Protein AF-A0A0F9B4G5-F1 (afdb_monomer)

Structure (mmCIF, N/CA/C/O backbone):
data_AF-A0A0F9B4G5-F1
#
_entry.id   AF-A0A0F9B4G5-F1
#
loop_
_atom_site.group_PDB
_atom_site.id
_atom_site.type_symbol
_atom_site.label_atom_id
_atom_site.label_alt_id
_atom_site.label_comp_id
_atom_site.label_asym_id
_atom_site.label_entity_id
_atom_site.label_seq_id
_atom_site.pdbx_PDB_ins_code
_atom_site.Cartn_x
_atom_site.Cartn_y
_atom_site.Cartn_z
_atom_site.occupancy
_atom_site.B_iso_or_equiv
_atom_site.auth_seq_id
_atom_site.auth_comp_id
_atom_site.auth_asym_id
_atom_site.auth_atom_id
_atom_site.pdbx_PDB_model_num
ATOM 1 N N . MET A 1 1 ? 31.819 -6.401 3.408 1.00 58.47 1 MET A N 1
ATOM 2 C CA . MET A 1 1 ? 30.680 -5.460 3.311 1.00 58.47 1 MET A CA 1
ATOM 3 C C . MET A 1 1 ? 29.428 -6.273 3.014 1.00 58.47 1 MET A C 1
ATOM 5 O O . MET A 1 1 ? 29.484 -7.092 2.106 1.00 58.47 1 MET A O 1
ATOM 9 N N . LYS A 1 2 ? 28.350 -6.141 3.802 1.00 71.06 2 LYS A N 1
ATOM 10 C CA . LYS A 1 2 ? 27.079 -6.827 3.502 1.00 71.06 2 LYS A CA 1
ATOM 11 C C . LYS A 1 2 ? 26.435 -6.139 2.293 1.00 71.06 2 LYS A C 1
ATOM 13 O O . LYS A 1 2 ? 26.382 -4.913 2.269 1.00 71.06 2 LYS A O 1
ATOM 18 N N . GLN A 1 3 ? 26.008 -6.907 1.292 1.00 77.12 3 GLN A N 1
ATOM 19 C CA . GLN A 1 3 ? 25.290 -6.349 0.144 1.00 77.12 3 GLN A CA 1
ATOM 20 C C . GLN A 1 3 ? 23.942 -5.772 0.614 1.00 77.12 3 GLN A C 1
ATOM 22 O O . GLN A 1 3 ? 23.284 -6.408 1.444 1.00 77.12 3 GLN A O 1
ATOM 27 N N . PRO A 1 4 ? 23.533 -4.584 0.134 1.00 83.12 4 PRO A N 1
ATOM 28 C CA . PRO A 1 4 ? 22.226 -4.029 0.461 1.00 83.12 4 PRO A CA 1
ATOM 29 C C . PRO A 1 4 ? 21.125 -4.909 -0.143 1.00 83.12 4 PRO A C 1
ATOM 31 O O . PRO A 1 4 ? 21.226 -5.335 -1.293 1.00 83.12 4 PRO A O 1
ATOM 34 N N . LEU A 1 5 ? 20.072 -5.184 0.631 1.00 91.50 5 LEU A N 1
ATOM 35 C CA . LEU A 1 5 ? 18.886 -5.865 0.114 1.00 91.50 5 LEU A CA 1
ATOM 36 C C . LEU A 1 5 ? 18.146 -4.919 -0.838 1.00 91.50 5 LEU A C 1
ATOM 38 O O . LEU A 1 5 ? 17.900 -3.763 -0.492 1.00 91.50 5 LEU A O 1
ATOM 42 N N . ILE A 1 6 ? 17.785 -5.411 -2.021 1.00 94.94 6 ILE A N 1
ATOM 43 C CA . ILE A 1 6 ? 17.138 -4.618 -3.072 1.00 94.94 6 ILE A CA 1
ATOM 44 C C . ILE A 1 6 ? 15.825 -5.257 -3.526 1.00 94.94 6 ILE A C 1
ATOM 46 O O . ILE A 1 6 ? 15.612 -6.463 -3.410 1.00 94.94 6 ILE A O 1
ATOM 50 N N . CYS A 1 7 ? 14.933 -4.431 -4.062 1.00 95.19 7 CYS A N 1
ATOM 51 C CA . CYS A 1 7 ? 13.668 -4.858 -4.630 1.00 95.19 7 CYS A CA 1
ATOM 52 C C . CYS A 1 7 ? 13.874 -5.576 -5.971 1.00 95.19 7 CYS A C 1
ATOM 54 O O . CYS A 1 7 ? 14.539 -5.063 -6.872 1.00 95.19 7 CYS A O 1
ATOM 56 N N . HIS A 1 8 ? 13.240 -6.736 -6.132 1.00 95.38 8 HIS A N 1
ATOM 57 C CA . HIS A 1 8 ? 13.276 -7.516 -7.374 1.00 95.38 8 HIS A CA 1
ATOM 58 C C . HIS A 1 8 ? 11.945 -7.542 -8.135 1.00 95.38 8 HIS A C 1
ATOM 60 O O . HIS A 1 8 ? 11.845 -8.241 -9.142 1.00 95.38 8 HIS A O 1
ATOM 66 N N . GLN A 1 9 ? 10.944 -6.788 -7.672 1.00 96.00 9 GLN A N 1
ATOM 67 C CA . GLN A 1 9 ? 9.665 -6.646 -8.369 1.00 96.00 9 GLN A CA 1
ATOM 68 C C . GLN A 1 9 ? 9.825 -5.834 -9.668 1.00 96.00 9 GLN A C 1
ATOM 70 O O . GLN A 1 9 ? 10.816 -5.099 -9.803 1.00 96.00 9 GLN A O 1
ATOM 75 N N . PRO A 1 10 ? 8.884 -5.967 -10.623 1.00 97.50 10 PRO A N 1
ATOM 76 C CA . PRO A 1 10 ? 8.802 -5.098 -11.793 1.00 97.50 10 PRO A CA 1
ATOM 77 C C . PRO A 1 10 ? 8.871 -3.621 -11.406 1.00 97.50 10 PRO A C 1
ATOM 79 O O . PRO A 1 10 ? 8.330 -3.224 -10.381 1.00 97.50 10 PRO A O 1
ATOM 82 N N . ASP A 1 11 ? 9.551 -2.804 -12.200 1.00 95.94 11 ASP A N 1
ATOM 83 C CA . ASP A 1 11 ? 9.554 -1.362 -11.994 1.00 95.94 11 ASP A CA 1
ATOM 84 C C . ASP A 1 11 ? 8.136 -0.789 -12.164 1.00 95.94 11 ASP A C 1
ATOM 86 O O . 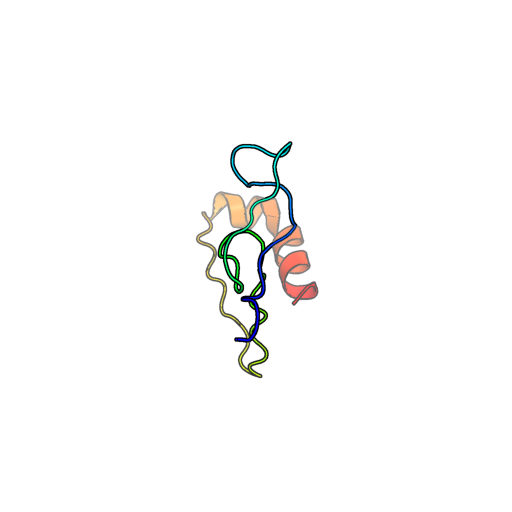ASP A 1 11 ? 7.364 -1.250 -13.011 1.00 95.94 11 ASP A O 1
ATOM 90 N N . ARG A 1 12 ? 7.795 0.206 -11.335 1.00 92.62 12 ARG A N 1
ATOM 91 C CA . ARG A 1 12 ? 6.459 0.816 -11.293 1.00 92.62 12 ARG A CA 1
ATOM 92 C C . ARG A 1 12 ? 6.091 1.468 -12.624 1.00 92.62 12 ARG A C 1
ATOM 94 O O . ARG A 1 12 ? 4.944 1.360 -13.052 1.00 92.62 12 ARG A O 1
ATOM 101 N N . ASP A 1 13 ? 7.049 2.154 -13.238 1.00 96.31 13 ASP A N 1
ATOM 102 C CA . ASP A 1 13 ? 6.831 2.954 -14.440 1.00 96.31 13 ASP A CA 1
ATOM 103 C C . ASP A 1 13 ? 7.231 2.162 -15.700 1.00 96.31 13 ASP A C 1
ATOM 105 O O . ASP A 1 13 ? 6.661 2.364 -1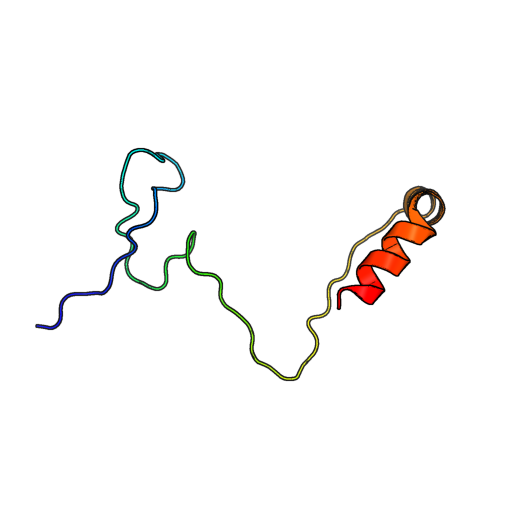6.775 1.00 96.31 13 ASP A O 1
ATOM 109 N N . VAL A 1 14 ? 8.157 1.200 -15.569 1.00 96.12 14 VAL A N 1
ATOM 110 C CA . VAL A 1 14 ? 8.622 0.327 -16.661 1.00 96.12 14 VAL A CA 1
ATOM 111 C C . VAL A 1 14 ? 8.561 -1.165 -16.270 1.00 96.12 14 VAL A C 1
ATOM 113 O O . VAL A 1 14 ? 9.597 -1.789 -16.030 1.00 96.12 14 VAL A O 1
ATOM 116 N N . PRO A 1 15 ? 7.384 -1.822 -16.317 1.00 92.56 15 PRO A N 1
ATOM 117 C CA . PRO A 1 15 ? 7.182 -3.185 -15.789 1.00 92.56 15 PRO A CA 1
ATOM 118 C C . PRO A 1 15 ? 8.047 -4.303 -16.398 1.00 92.56 15 PRO A C 1
ATOM 120 O O . PRO A 1 15 ? 8.077 -5.423 -15.896 1.00 92.56 15 PRO A O 1
ATOM 123 N N . LYS A 1 16 ? 8.747 -4.036 -17.506 1.00 95.94 16 LYS A N 1
ATOM 124 C CA . LYS A 1 16 ? 9.690 -4.981 -18.128 1.00 95.94 16 LYS A CA 1
ATOM 125 C C . LYS A 1 16 ? 11.087 -4.963 -17.486 1.00 95.94 16 LYS A C 1
ATOM 127 O O . LYS A 1 16 ? 11.930 -5.769 -17.872 1.00 95.94 16 LYS A O 1
ATOM 132 N N . VAL A 1 17 ? 11.348 -4.054 -16.546 1.00 95.62 17 VAL A N 1
ATOM 133 C CA . VAL A 1 17 ? 12.636 -3.875 -15.853 1.00 95.62 17 VAL A CA 1
ATOM 134 C C . VAL A 1 17 ? 12.464 -4.175 -14.359 1.00 95.62 17 VAL A C 1
ATOM 136 O O . VAL A 1 17 ? 11.354 -4.123 -13.843 1.00 95.62 17 VAL A O 1
ATOM 139 N N . LYS A 1 18 ? 13.548 -4.526 -13.651 1.00 96.00 18 LYS A N 1
ATOM 140 C CA . LYS A 1 18 ? 13.538 -4.718 -12.188 1.00 96.00 18 LYS A CA 1
ATOM 141 C C . LYS A 1 18 ? 13.660 -3.375 -11.465 1.00 96.00 18 LYS A C 1
ATOM 143 O O . LYS A 1 18 ? 14.582 -2.622 -11.763 1.00 96.00 18 LYS A O 1
ATOM 148 N N . CYS A 1 19 ? 12.829 -3.151 -10.448 1.00 96.19 19 CYS A N 1
ATOM 149 C CA . CYS A 1 19 ? 12.819 -1.936 -9.628 1.00 96.19 19 CYS A CA 1
ATOM 150 C C . CYS A 1 19 ? 14.198 -1.600 -9.020 1.00 96.19 19 CYS A C 1
ATOM 152 O O . CYS A 1 19 ? 14.668 -0.474 -9.121 1.00 96.19 19 CYS A O 1
ATOM 154 N N . SER A 1 20 ? 14.880 -2.576 -8.409 1.00 95.00 20 SER A N 1
ATOM 155 C CA . SER A 1 20 ? 16.241 -2.437 -7.850 1.00 95.00 20 SER A CA 1
ATOM 156 C C . SER A 1 20 ? 16.414 -1.395 -6.728 1.00 95.00 20 SER A C 1
ATOM 158 O O . SER A 1 20 ? 17.535 -1.155 -6.283 1.00 95.00 20 SER A O 1
ATOM 160 N N . TRP A 1 21 ? 15.322 -0.815 -6.220 1.00 94.50 21 TRP A N 1
ATOM 161 C CA . TRP A 1 21 ? 15.343 0.117 -5.090 1.00 94.50 21 TRP A CA 1
ATOM 162 C C . TRP A 1 21 ? 15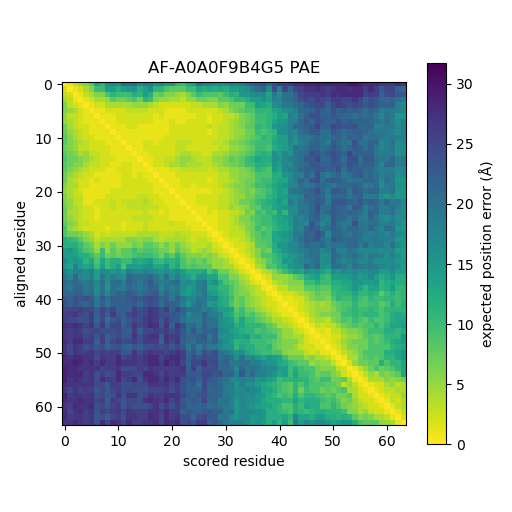.788 -0.574 -3.785 1.00 94.50 21 TRP A C 1
ATOM 164 O O . TRP A 1 21 ? 15.390 -1.724 -3.566 1.00 94.50 21 TRP A O 1
ATOM 174 N N . PRO A 1 22 ? 16.567 0.078 -2.897 1.00 94.69 22 PRO A N 1
ATOM 175 C CA . PRO A 1 22 ? 16.925 -0.486 -1.592 1.00 94.69 22 PRO A CA 1
ATOM 176 C C . PRO A 1 22 ? 15.693 -0.827 -0.747 1.00 94.69 22 PRO A C 1
ATOM 178 O O . PRO A 1 22 ? 14.745 -0.051 -0.694 1.00 94.69 22 PRO A O 1
ATOM 181 N N . LEU A 1 23 ? 15.686 -1.969 -0.061 1.00 90.12 23 LEU A N 1
ATOM 182 C CA . LEU A 1 23 ? 14.583 -2.283 0.850 1.00 90.12 23 LEU A CA 1
ATOM 183 C C . LEU A 1 23 ? 14.629 -1.394 2.113 1.00 90.12 23 LEU A C 1
ATOM 185 O O . LEU A 1 23 ? 15.721 -1.175 2.642 1.00 90.12 23 LEU A O 1
ATOM 189 N N . PRO A 1 24 ? 13.469 -0.932 2.631 1.00 92.44 24 PRO A N 1
ATOM 190 C CA . PRO A 1 24 ? 12.108 -1.174 2.131 1.00 92.44 24 PRO A CA 1
ATOM 191 C C . PRO A 1 24 ? 11.774 -0.344 0.878 1.00 92.44 24 PRO A C 1
ATOM 193 O O . PRO A 1 24 ? 12.066 0.846 0.794 1.00 92.44 24 PRO A O 1
ATOM 196 N N . CYS A 1 25 ? 11.137 -0.982 -0.106 1.00 93.25 25 CYS A N 1
ATOM 197 C CA . CYS A 1 25 ? 10.779 -0.350 -1.371 1.00 93.25 25 CYS A CA 1
ATOM 198 C C . CYS A 1 25 ? 9.457 0.419 -1.239 1.00 93.25 25 CYS A C 1
ATOM 200 O O . CYS A 1 25 ? 8.446 -0.201 -0.917 1.00 93.25 25 CYS A O 1
ATOM 202 N N . PRO A 1 26 ? 9.401 1.723 -1.557 1.00 92.19 26 PRO A N 1
ATOM 203 C CA . PRO A 1 26 ? 8.204 2.536 -1.332 1.00 92.19 26 PRO A CA 1
ATOM 204 C C . PRO A 1 26 ? 7.008 2.130 -2.205 1.00 92.19 26 PRO A C 1
ATOM 206 O O . PRO A 1 26 ? 5.879 2.506 -1.910 1.00 92.19 26 PRO A O 1
ATOM 209 N N . TRP A 1 27 ? 7.239 1.368 -3.277 1.00 93.75 27 TRP A N 1
ATOM 210 C CA . TRP A 1 27 ? 6.188 0.940 -4.207 1.00 93.75 27 TRP A CA 1
ATOM 211 C C . TRP A 1 27 ? 5.786 -0.524 -4.039 1.00 93.75 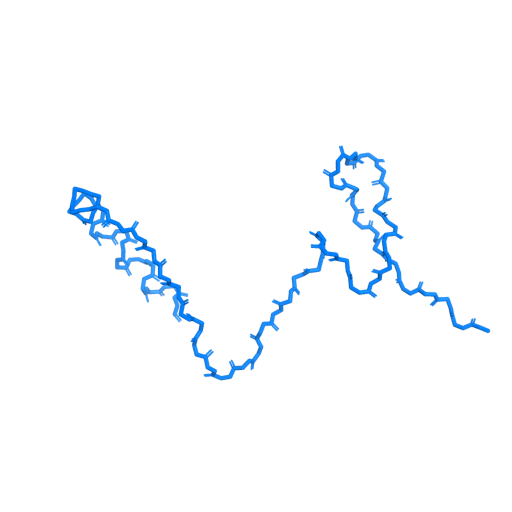27 TRP A C 1
ATOM 213 O O . TRP A 1 27 ? 4.665 -0.895 -4.370 1.00 93.75 27 TRP A O 1
ATOM 223 N N . HIS A 1 28 ? 6.702 -1.357 -3.543 1.00 92.50 28 HIS A N 1
ATOM 224 C CA . HIS A 1 28 ? 6.549 -2.815 -3.519 1.00 92.50 28 HIS A CA 1
ATOM 225 C C . HIS A 1 28 ? 6.714 -3.418 -2.123 1.00 92.50 28 HIS A C 1
ATOM 227 O O . HIS A 1 28 ? 6.794 -4.637 -1.976 1.00 92.50 28 HIS A O 1
ATOM 233 N N . THR A 1 29 ? 6.797 -2.579 -1.094 1.00 88.44 29 THR A N 1
ATOM 234 C CA . THR A 1 29 ? 6.731 -3.000 0.300 1.00 88.44 29 THR A CA 1
ATOM 235 C C . THR A 1 29 ? 5.405 -2.534 0.879 1.00 88.44 29 THR A C 1
ATOM 237 O O . THR A 1 29 ? 5.117 -1.343 0.913 1.00 88.44 29 THR A O 1
ATOM 240 N N . VAL A 1 30 ? 4.605 -3.493 1.342 1.00 80.25 30 VAL A N 1
ATOM 241 C CA . VAL A 1 30 ? 3.435 -3.219 2.176 1.00 80.25 30 VAL A CA 1
ATOM 242 C C . VAL A 1 30 ? 3.919 -3.180 3.619 1.00 80.25 30 VAL A C 1
ATOM 244 O O . VAL A 1 30 ? 4.518 -4.144 4.095 1.00 80.25 30 VAL A O 1
ATOM 247 N N . ILE A 1 31 ? 3.692 -2.058 4.296 1.00 75.94 31 ILE A N 1
ATOM 248 C CA . ILE A 1 31 ? 3.910 -1.951 5.737 1.00 75.94 31 ILE A CA 1
ATOM 249 C C . ILE A 1 31 ? 2.615 -2.418 6.392 1.00 75.94 31 ILE A C 1
ATOM 251 O O . ILE A 1 31 ? 1.578 -1.778 6.234 1.00 75.94 31 ILE A O 1
ATOM 255 N N . ILE A 1 32 ? 2.674 -3.566 7.062 1.00 72.19 32 ILE A N 1
ATOM 256 C CA . ILE A 1 32 ? 1.569 -4.051 7.883 1.00 72.19 32 ILE A CA 1
ATOM 257 C C . ILE A 1 32 ? 1.765 -3.440 9.263 1.00 72.19 32 ILE A C 1
ATOM 259 O O . ILE A 1 32 ? 2.770 -3.713 9.922 1.00 72.19 32 ILE A O 1
ATOM 263 N N . ASP A 1 33 ? 0.828 -2.591 9.662 1.00 71.94 33 ASP A N 1
ATOM 264 C CA . ASP A 1 33 ? 0.732 -2.150 11.044 1.00 71.94 33 ASP A CA 1
ATOM 265 C C . ASP A 1 33 ? 0.209 -3.328 11.877 1.00 71.94 33 ASP A C 1
ATOM 267 O O . ASP A 1 33 ? -0.854 -3.875 11.586 1.00 71.94 33 ASP A O 1
ATOM 271 N N . ILE A 1 34 ? 1.018 -3.775 12.837 1.00 73.00 34 ILE A N 1
ATOM 272 C CA . ILE A 1 34 ? 0.686 -4.864 13.768 1.00 73.00 34 ILE A CA 1
ATOM 273 C C . ILE A 1 34 ? 0.236 -4.323 15.127 1.00 73.00 34 ILE A C 1
ATOM 275 O O . ILE A 1 34 ? 0.230 -5.070 16.102 1.00 73.00 34 ILE A O 1
ATOM 279 N N . SER A 1 35 ? -0.046 -3.022 15.227 1.00 78.38 35 SER A N 1
ATOM 280 C CA . SER A 1 35 ? -0.620 -2.465 16.443 1.00 78.38 35 SER A CA 1
ATOM 281 C C . SER A 1 35 ? -1.973 -3.115 16.737 1.00 78.38 35 SER A C 1
ATOM 283 O O . SER A 1 35 ? -2.745 -3.446 15.839 1.00 78.38 35 SER A O 1
ATOM 285 N N . ASP A 1 36 ? -2.261 -3.282 18.027 1.00 73.38 36 ASP A N 1
ATOM 286 C CA . ASP A 1 36 ? -3.578 -3.724 18.498 1.00 73.38 36 ASP A CA 1
ATOM 287 C C . ASP A 1 36 ? -4.639 -2.612 18.348 1.00 73.38 36 ASP A C 1
ATOM 289 O O . ASP A 1 36 ? -5.808 -2.800 18.692 1.00 73.38 36 ASP A O 1
ATOM 293 N N . GLU A 1 37 ? -4.240 -1.433 17.857 1.00 76.44 37 GLU A N 1
ATOM 294 C CA . GLU A 1 37 ? -5.125 -0.301 17.631 1.00 76.44 37 GLU A CA 1
ATOM 295 C C . GLU A 1 37 ? -5.812 -0.441 16.262 1.00 76.44 37 GLU A C 1
ATOM 297 O O . GLU A 1 37 ? -5.145 -0.545 15.230 1.00 76.44 37 GLU A O 1
ATOM 302 N N . PRO A 1 38 ? -7.154 -0.434 16.203 1.00 67.94 38 PRO A N 1
ATOM 303 C CA . PRO A 1 38 ? -7.858 -0.510 14.933 1.00 67.94 38 PRO A CA 1
ATOM 304 C C . PRO A 1 38 ? -7.581 0.743 14.094 1.00 67.94 38 PRO A C 1
ATOM 306 O O . PRO A 1 38 ? -7.764 1.873 14.549 1.00 67.94 38 PRO A O 1
ATOM 309 N N . ALA A 1 39 ? -7.189 0.549 12.834 1.00 69.00 39 ALA A N 1
ATOM 310 C CA . ALA A 1 39 ? -6.991 1.650 11.901 1.00 69.00 39 ALA A CA 1
ATOM 311 C C . ALA A 1 39 ? -8.323 2.379 11.619 1.00 69.00 39 ALA A C 1
ATOM 313 O O . ALA A 1 39 ? -9.264 1.796 11.077 1.00 69.00 39 ALA A O 1
ATOM 314 N N . GLU A 1 40 ? -8.410 3.675 11.938 1.00 68.00 40 GLU A N 1
ATOM 315 C CA . GLU A 1 40 ? -9.578 4.495 11.589 1.00 68.00 40 GLU A CA 1
ATOM 316 C C . GLU A 1 40 ? -9.547 4.913 10.108 1.00 68.00 40 GLU A C 1
ATOM 318 O O . GLU A 1 40 ? -8.751 5.759 9.696 1.00 68.00 40 GLU A O 1
ATOM 323 N N . LEU A 1 41 ? -10.482 4.398 9.301 1.00 68.62 41 LEU A N 1
ATOM 324 C CA . LEU A 1 41 ? -10.716 4.866 7.931 1.00 68.62 41 LEU A CA 1
ATOM 325 C C . LEU A 1 41 ? -11.945 5.788 7.871 1.00 68.62 41 LEU A C 1
ATOM 327 O O . LEU A 1 41 ? -13.083 5.348 8.029 1.00 68.62 41 LEU A O 1
ATOM 331 N N . ARG A 1 42 ? -11.737 7.079 7.579 1.00 67.25 42 ARG A N 1
ATOM 332 C CA . ARG A 1 42 ? -12.827 8.059 7.414 1.00 67.25 42 ARG A CA 1
ATOM 333 C C . ARG A 1 42 ? -13.141 8.274 5.937 1.00 67.25 42 ARG A C 1
ATOM 335 O O . ARG A 1 42 ? -12.413 8.973 5.239 1.00 67.25 42 ARG A O 1
ATOM 342 N N . ILE A 1 43 ? -14.246 7.699 5.465 1.00 67.56 43 ILE A N 1
ATOM 343 C CA . ILE A 1 43 ? -14.707 7.854 4.079 1.00 67.56 43 ILE A CA 1
ATOM 344 C C . ILE A 1 43 ? -15.786 8.949 4.023 1.00 67.56 43 ILE A C 1
ATOM 346 O O . ILE A 1 43 ? -16.890 8.734 4.531 1.00 67.56 43 ILE A O 1
ATOM 350 N N . PRO A 1 44 ? -15.531 10.116 3.402 1.00 64.12 44 PRO A N 1
ATOM 351 C CA . PRO A 1 44 ? -16.566 11.126 3.219 1.00 64.12 44 PRO A CA 1
ATOM 352 C C . PRO A 1 44 ? -17.598 10.632 2.198 1.00 64.12 44 PRO A C 1
ATOM 354 O O . PRO A 1 44 ? -17.282 10.380 1.034 1.00 64.12 44 PRO A O 1
ATOM 357 N N . LEU A 1 45 ? -18.853 10.505 2.626 1.00 69.62 45 LEU A N 1
ATOM 358 C CA . LEU A 1 45 ? -19.959 10.064 1.778 1.00 69.62 45 LEU A CA 1
ATOM 359 C C . LEU A 1 45 ? -21.036 11.144 1.701 1.00 69.62 45 LEU A C 1
ATOM 361 O O . LEU A 1 45 ? -21.438 11.728 2.703 1.00 69.62 45 LEU A O 1
ATOM 365 N N . THR A 1 46 ? -21.551 11.381 0.495 1.00 74.00 46 THR A N 1
ATOM 366 C CA . THR A 1 46 ? -22.758 12.195 0.316 1.00 74.00 46 THR A CA 1
ATOM 367 C C . THR A 1 46 ? -23.988 11.398 0.756 1.00 74.00 46 THR A C 1
ATOM 369 O O . THR A 1 46 ? -24.044 10.178 0.570 1.00 74.00 46 THR A O 1
ATOM 372 N N . ALA A 1 47 ? -25.018 12.081 1.269 1.00 70.81 47 ALA A N 1
ATOM 373 C CA . ALA A 1 47 ? -26.267 11.440 1.703 1.00 70.81 47 ALA A CA 1
ATOM 374 C C . ALA A 1 47 ? -26.887 10.543 0.609 1.00 70.81 47 ALA A C 1
ATOM 376 O O . ALA A 1 47 ? -27.385 9.452 0.882 1.00 70.81 47 ALA A O 1
ATOM 37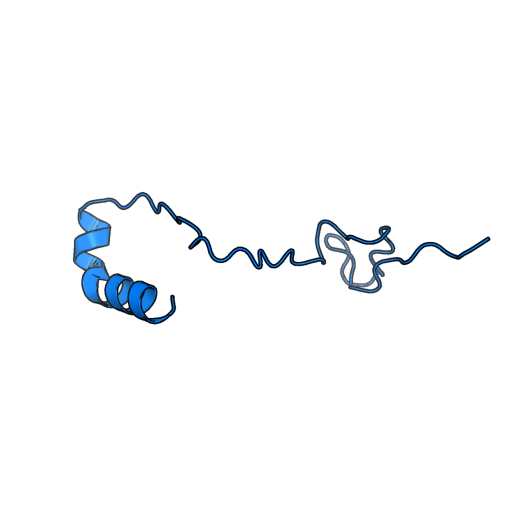7 N N . LYS A 1 48 ? -26.778 10.960 -0.659 1.00 70.56 48 LYS A N 1
ATOM 378 C CA . LYS A 1 48 ? -27.249 10.200 -1.826 1.00 70.56 48 LYS A CA 1
ATOM 379 C C . LYS A 1 48 ? -26.517 8.862 -2.002 1.00 70.56 48 LYS A C 1
ATOM 381 O O . LYS A 1 48 ? -27.155 7.860 -2.325 1.00 70.56 48 LYS A O 1
ATOM 386 N N . ASN A 1 49 ? -25.202 8.837 -1.787 1.00 65.62 49 ASN A N 1
ATOM 387 C CA . ASN A 1 49 ? -24.398 7.619 -1.910 1.00 65.62 49 ASN A CA 1
ATOM 388 C C . ASN A 1 49 ? -24.599 6.682 -0.714 1.00 65.62 49 ASN A C 1
ATOM 390 O O . ASN A 1 49 ? -24.685 5.471 -0.912 1.00 65.62 49 ASN A O 1
ATOM 394 N N . ALA A 1 50 ? -24.770 7.234 0.492 1.00 66.75 50 ALA A N 1
ATOM 395 C CA . ALA A 1 50 ? -25.083 6.456 1.691 1.00 66.75 50 ALA A CA 1
ATOM 396 C C . ALA A 1 50 ? -26.411 5.688 1.548 1.00 66.75 50 ALA A C 1
ATOM 398 O O . ALA A 1 50 ? -26.490 4.503 1.865 1.00 66.75 50 ALA A O 1
ATOM 399 N N . LEU A 1 51 ? -27.441 6.333 0.989 1.00 66.75 51 LEU A N 1
ATOM 400 C 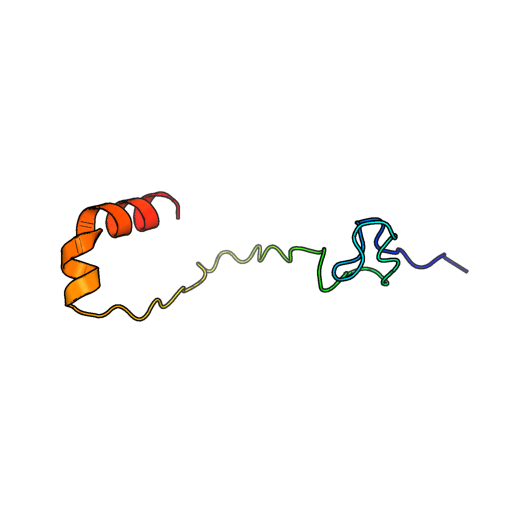CA . LEU A 1 51 ? -28.751 5.709 0.779 1.00 66.75 51 LEU A CA 1
ATOM 401 C C . LEU A 1 51 ? -28.744 4.655 -0.338 1.00 66.75 51 LEU A C 1
ATOM 403 O O . LEU A 1 51 ? -29.409 3.629 -0.213 1.00 66.75 51 LEU A O 1
ATOM 407 N N . ARG A 1 52 ? -27.983 4.871 -1.421 1.00 65.75 52 ARG A N 1
ATOM 408 C CA . ARG A 1 52 ? -27.901 3.927 -2.555 1.00 65.75 52 ARG A CA 1
ATOM 409 C C . ARG A 1 52 ? -27.129 2.646 -2.248 1.00 65.75 52 ARG A C 1
ATOM 411 O O . ARG A 1 52 ? -27.370 1.631 -2.898 1.00 65.75 52 ARG A O 1
ATOM 418 N N . HIS A 1 53 ? -26.188 2.693 -1.311 1.00 58.34 53 HIS A N 1
ATOM 419 C CA . HIS A 1 53 ? -25.231 1.609 -1.087 1.00 58.34 53 HIS A CA 1
ATOM 420 C C . HIS A 1 53 ? -25.218 1.092 0.352 1.00 58.34 53 HIS A C 1
ATOM 422 O O . HIS A 1 53 ? -24.245 0.464 0.750 1.00 58.34 53 HIS A O 1
ATOM 428 N N . ARG A 1 54 ? -26.305 1.290 1.111 1.00 57.34 54 ARG A N 1
ATOM 429 C CA . ARG A 1 54 ? -26.409 0.892 2.525 1.00 57.34 54 ARG A CA 1
ATOM 430 C C . ARG A 1 54 ? -25.941 -0.549 2.802 1.00 57.34 54 ARG A C 1
ATOM 432 O O . ARG A 1 54 ? -25.125 -0.735 3.691 1.00 57.34 54 ARG A O 1
ATOM 439 N N . ARG A 1 55 ? -26.340 -1.529 1.973 1.00 56.00 55 ARG A N 1
ATOM 440 C CA . ARG A 1 55 ? -25.860 -2.929 2.081 1.00 56.00 55 ARG A CA 1
ATOM 441 C C . ARG A 1 55 ? -24.346 -3.078 1.879 1.00 56.00 55 ARG A C 1
ATOM 443 O O . ARG A 1 55 ? -23.711 -3.812 2.613 1.00 56.00 55 ARG A O 1
ATOM 450 N N . LYS A 1 56 ? -23.747 -2.327 0.946 1.00 60.34 56 LYS A N 1
ATOM 451 C CA . LYS A 1 56 ? -22.294 -2.383 0.695 1.00 60.34 56 LYS A CA 1
ATOM 452 C C . LYS A 1 56 ? -21.472 -1.780 1.837 1.00 60.34 56 LYS A C 1
ATOM 454 O O . LYS A 1 56 ? -20.302 -2.108 1.968 1.00 60.34 56 LYS A O 1
ATOM 459 N N . LEU A 1 57 ? -22.054 -0.875 2.626 1.00 62.34 57 LEU A N 1
ATOM 460 C CA . LEU A 1 57 ? -21.399 -0.322 3.815 1.00 62.34 57 LEU A CA 1
ATOM 461 C C . LEU A 1 57 ? -21.415 -1.324 4.975 1.00 62.34 57 LEU A C 1
ATOM 463 O O . LEU A 1 57 ? -20.422 -1.432 5.684 1.00 62.34 57 LEU A O 1
ATOM 467 N N . GLU A 1 58 ? -22.503 -2.084 5.128 1.00 63.28 58 GLU A N 1
ATOM 468 C CA . GLU A 1 58 ? -22.569 -3.214 6.066 1.00 63.28 58 GLU A CA 1
ATOM 469 C C . GLU A 1 58 ? -21.549 -4.302 5.688 1.00 63.28 58 GLU A C 1
ATOM 471 O O . GLU A 1 58 ? -20.838 -4.796 6.557 1.00 63.28 58 GLU A O 1
ATOM 476 N N . ASP A 1 59 ? -21.389 -4.596 4.393 1.00 60.59 59 ASP A N 1
AT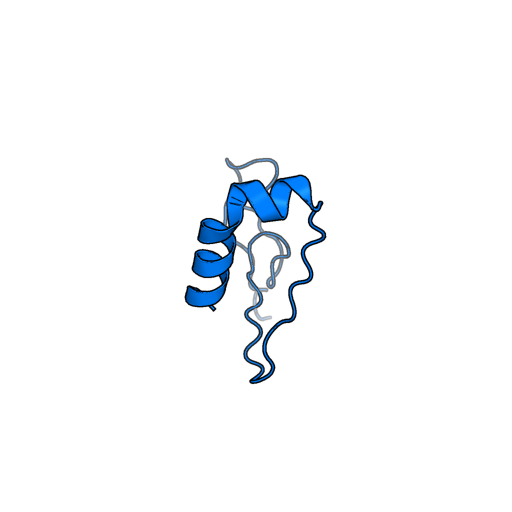OM 477 C CA . ASP A 1 59 ? -20.372 -5.541 3.907 1.00 60.59 59 ASP A CA 1
ATOM 478 C C . ASP A 1 59 ? -18.933 -5.084 4.225 1.00 60.59 59 ASP A C 1
ATOM 480 O O . ASP A 1 59 ? -18.095 -5.912 4.565 1.00 60.59 59 ASP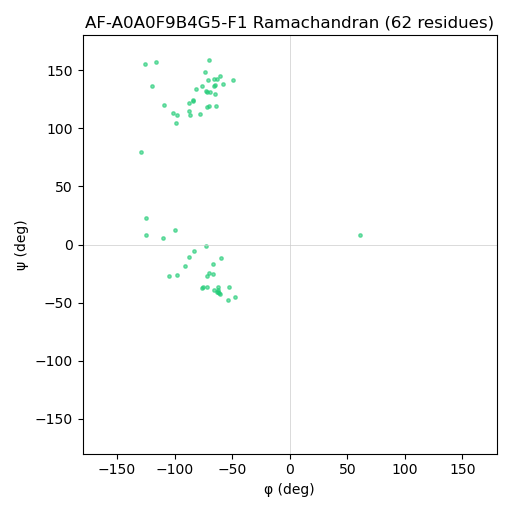 A O 1
ATOM 484 N N . ILE A 1 60 ? -18.640 -3.775 4.165 1.00 60.69 60 ILE A N 1
ATOM 485 C CA . ILE A 1 60 ? -17.332 -3.218 4.567 1.00 60.69 60 ILE A CA 1
ATOM 486 C C . ILE A 1 60 ? -17.101 -3.398 6.072 1.00 60.69 60 ILE A C 1
ATOM 488 O O . ILE A 1 60 ? -15.990 -3.721 6.478 1.00 60.69 60 ILE A O 1
ATOM 492 N N . GLY A 1 61 ? -18.144 -3.225 6.888 1.00 60.03 61 GLY A N 1
ATOM 493 C CA . GLY A 1 61 ? -18.069 -3.435 8.334 1.00 60.03 61 GLY A CA 1
ATOM 494 C C . GLY A 1 61 ? -17.835 -4.892 8.744 1.00 60.03 61 GLY A C 1
ATOM 495 O O . GLY A 1 61 ? -17.286 -5.116 9.809 1.00 60.03 61 GLY A O 1
ATOM 496 N N . ASN A 1 62 ? -18.214 -5.866 7.908 1.00 56.72 62 ASN A N 1
ATOM 497 C CA . ASN A 1 62 ? -18.029 -7.298 8.185 1.00 56.72 62 ASN A CA 1
ATOM 498 C C . ASN A 1 62 ? -16.665 -7.856 7.731 1.00 56.72 62 ASN A C 1
ATOM 500 O O . ASN A 1 62 ? -16.359 -9.011 8.020 1.00 56.72 62 ASN A O 1
ATOM 504 N N . ILE A 1 63 ? -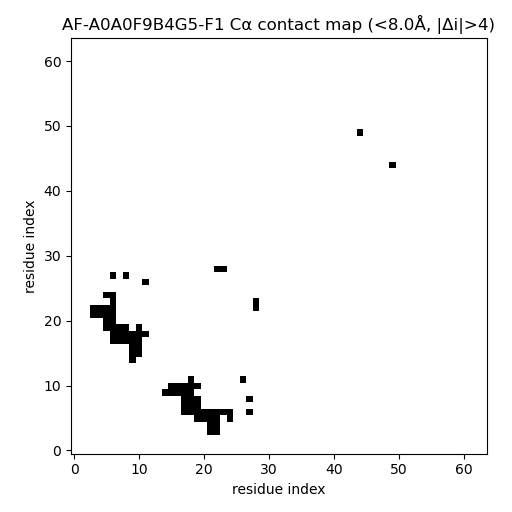15.890 -7.093 6.952 1.00 55.75 63 ILE A N 1
ATOM 505 C CA . ILE A 1 63 ? -14.550 -7.489 6.474 1.00 55.75 63 ILE A CA 1
ATOM 506 C C . ILE A 1 63 ? -13.449 -7.028 7.448 1.00 55.75 63 ILE A C 1
ATOM 508 O O . ILE A 1 63 ? -12.337 -7.556 7.399 1.00 55.75 63 ILE A O 1
ATOM 512 N N . LEU A 1 64 ? -13.761 -6.058 8.312 1.00 47.69 64 LEU A N 1
ATOM 513 C CA . LEU A 1 64 ? -12.915 -5.585 9.410 1.00 47.69 64 LEU A CA 1
ATOM 514 C C . LEU A 1 64 ? -13.203 -6.386 10.684 1.00 47.69 64 LEU A C 1
ATOM 516 O O . LEU A 1 64 ? -12.230 -6.642 11.423 1.00 47.69 64 LEU A O 1
#

Mean predicted aligned error: 12.9 Å

Foldseek 3Di:
DDDFDFFQAAPPVGRVDGVRHGPPDPVPDDDDDPDPDDDDDDDDDDPVRCVVCVVVVVVVVVVD

Secondary structure (DSSP, 8-state):
-PPPPB--SBPSS-TTSB--PBSSPTTT-------SSPP-------HHHHHHSHHHHHHHHTT-

Solvent-accessible surface area (backbone atoms only — not comparable to full-atom values): 4412 Å² total; per-residue (Å²): 132,85,79,80,60,54,38,76,50,58,18,93,90,47,65,93,41,65,49,57,42,58,63,82,28,92,89,82,49,83,84,78,83,82,65,93,66,81,84,86,82,87,79,92,71,54,72,71,56,51,70,74,38,49,68,62,52,54,54,56,63,73,76,108

Organism: NCBI:txid412755

Sequence (64 aa):
MKQPLICHQPDRDVPKVKCSWPLPCPWHTVIIDISDEPAELRIPLTAKNALRHRRKLEDIGNIL

Radius of gyration: 19.28 Å; Cα contacts (8 Å, |Δi|>4): 40; chains: 1; bounding box: 59×20×37 Å

pLDDT: mean 77.62, std 14.6, range [47.69, 97.5]